Protein AF-A0A075H3X7-F1 (afdb_monomer)

Organism: NCBI:txid1456165

Foldseek 3Di:
DPPVVLLVVLVVVVPPDDDDPVVVVVVVVLSVQLVVLVVLCVLDDPVLLVVLCCVVVVDAQDFDWDQDPVVRDIDGDDDDPSSSSSCCSVPHDSVSSVVSCPVVVSDPDD

pLDDT: mean 84.15, std 11.48, range [45.69, 95.19]

Nearest PDB structures (foldseek):
  8whx-assembly1_h  TM=3.013E-01  e=7.718E+00  Mycolicibacterium smegmatis MC2 155
  8uu5-assembly1_g  TM=2.702E-01  e=8.722E+00  Listeria innocua

Secondary structure (DSSP, 8-state):
--HHHHHHHHHHHH------HHHHHHHHHHHHHHHHHHHHHHTS-HHHHHHHHHHHHSS-PPPPEEEETTTTEEEEPPP-HHHHHHHHHHH--HHHHHHHHHHTTSS---

Solvent-accessible surface area (backbone atoms only — not comparable to full-atom values): 6743 Å² total; per-residue (Å²): 133,63,67,66,62,52,49,53,54,56,52,57,77,68,58,75,84,84,92,50,80,70,53,53,57,54,47,51,54,49,50,52,52,51,50,56,47,49,65,56,54,66,71,49,52,73,71,52,52,54,48,48,30,39,72,76,68,71,42,73,68,77,58,53,74,45,74,40,80,89,80,71,46,75,45,74,42,83,75,50,70,65,49,48,52,56,41,45,70,72,75,52,56,67,68,58,55,51,52,50,30,46,78,69,59,72,39,76,85,127

Sequence (110 aa):
MDFKEFLADFMADEHGKKTSPDDYREMEKREQQVVLTLEMLDKFQFLQLEQLCKEVCGRIPSPPRVYDKVINVEYEHHINRDDYLKFILKEMEFSEIKNFAIKYNILSAI

Mean predicted aligned error: 7.08 Å

Structure (mmCIF, N/CA/C/O backbone):
data_AF-A0A075H3X7-F1
#
_entry.id   AF-A0A075H3X7-F1
#
loop_
_atom_site.group_PDB
_atom_site.id
_atom_site.type_symbol
_atom_site.label_atom_id
_atom_site.label_alt_id
_atom_site.label_comp_id
_atom_site.label_asym_id
_atom_site.label_entity_id
_atom_site.label_seq_id
_atom_site.pdbx_PDB_ins_code
_atom_site.Cartn_x
_atom_site.Cartn_y
_atom_site.Cartn_z
_atom_site.occupancy
_atom_site.B_iso_or_equiv
_atom_site.auth_seq_id
_atom_site.auth_comp_id
_atom_site.auth_asym_id
_atom_site.auth_atom_id
_atom_site.pdbx_PDB_model_num
ATOM 1 N N . MET A 1 1 ? -7.752 -6.979 -9.510 1.00 62.97 1 MET A N 1
ATOM 2 C CA . MET A 1 1 ? -6.612 -7.537 -8.766 1.00 62.97 1 MET A CA 1
ATOM 3 C C . MET A 1 1 ? -7.064 -8.875 -8.216 1.00 62.97 1 MET A C 1
ATOM 5 O O . MET A 1 1 ? -8.136 -8.911 -7.619 1.00 62.97 1 MET A O 1
ATOM 9 N N . ASP A 1 2 ? -6.335 -9.959 -8.480 1.00 78.00 2 ASP A N 1
ATOM 10 C CA . ASP A 1 2 ? -6.593 -11.231 -7.802 1.00 78.00 2 ASP A CA 1
ATOM 11 C C . ASP A 1 2 ? -5.853 -11.209 -6.458 1.00 78.00 2 ASP A C 1
ATOM 13 O O . ASP A 1 2 ? -4.626 -11.283 -6.396 1.00 78.00 2 ASP A O 1
ATOM 17 N N . PHE A 1 3 ? -6.608 -11.026 -5.372 1.00 74.38 3 PHE A N 1
ATOM 18 C CA . PHE A 1 3 ? -6.055 -10.925 -4.020 1.00 74.38 3 PHE A CA 1
ATOM 19 C C . PHE A 1 3 ? -5.289 -12.181 -3.593 1.00 74.38 3 PHE A C 1
ATOM 21 O O . PHE A 1 3 ? -4.343 -12.073 -2.814 1.00 74.38 3 PHE A O 1
ATOM 28 N N . LYS A 1 4 ? -5.676 -13.363 -4.091 1.00 77.69 4 LYS A N 1
ATOM 29 C CA . LYS A 1 4 ? -5.026 -14.623 -3.718 1.00 77.69 4 LYS A CA 1
ATOM 30 C C . LYS A 1 4 ? -3.676 -14.766 -4.398 1.00 77.69 4 LYS A C 1
ATOM 32 O O . LYS A 1 4 ? -2.722 -15.181 -3.746 1.00 77.69 4 LYS A O 1
ATOM 37 N N . GLU A 1 5 ? -3.591 -14.402 -5.676 1.00 81.69 5 GLU A N 1
ATOM 38 C CA . GLU A 1 5 ? -2.321 -14.423 -6.408 1.00 81.69 5 GLU A CA 1
ATOM 39 C C . GLU A 1 5 ? -1.324 -13.424 -5.815 1.00 81.69 5 GLU A C 1
ATOM 41 O O . GLU A 1 5 ? -0.173 -13.784 -5.578 1.00 81.69 5 GLU A O 1
ATOM 46 N N . PHE A 1 6 ? -1.773 -12.210 -5.477 1.00 84.50 6 PHE A N 1
ATOM 47 C CA . PHE A 1 6 ? -0.916 -11.216 -4.828 1.00 84.50 6 PHE A CA 1
ATOM 48 C C . PHE A 1 6 ? -0.412 -11.679 -3.456 1.00 84.50 6 PHE A C 1
ATOM 50 O O . PHE A 1 6 ? 0.771 -11.535 -3.153 1.00 84.50 6 PHE A O 1
ATOM 57 N N . LEU A 1 7 ? -1.300 -12.227 -2.616 1.00 82.75 7 LEU A N 1
ATOM 58 C CA . LEU A 1 7 ? -0.917 -12.709 -1.289 1.00 82.75 7 LEU A CA 1
ATOM 59 C C . LEU A 1 7 ? 0.106 -13.843 -1.397 1.00 82.75 7 LEU A C 1
ATOM 61 O O . LEU A 1 7 ? 1.098 -13.832 -0.675 1.00 82.75 7 LEU A O 1
ATOM 65 N N . ALA A 1 8 ? -0.107 -14.791 -2.312 1.00 82.56 8 ALA A N 1
ATOM 66 C CA . ALA A 1 8 ? 0.821 -15.894 -2.536 1.00 82.56 8 ALA A CA 1
ATOM 67 C C . ALA A 1 8 ? 2.203 -15.398 -2.992 1.00 82.56 8 ALA A C 1
ATOM 69 O O . ALA A 1 8 ? 3.213 -15.850 -2.457 1.00 82.56 8 ALA A O 1
ATOM 70 N N . ASP A 1 9 ? 2.243 -14.449 -3.930 1.00 83.56 9 ASP A N 1
ATOM 71 C CA . ASP A 1 9 ? 3.477 -13.831 -4.426 1.00 83.56 9 ASP A CA 1
ATOM 72 C C . ASP A 1 9 ? 4.229 -13.081 -3.310 1.00 83.56 9 ASP A C 1
ATOM 74 O O . ASP A 1 9 ? 5.413 -13.317 -3.077 1.00 83.56 9 ASP A O 1
ATOM 78 N N . PHE A 1 10 ? 3.523 -12.260 -2.524 1.00 83.19 10 PHE A N 1
ATOM 79 C CA . PHE A 1 10 ? 4.110 -11.537 -1.392 1.00 83.19 10 PHE A CA 1
ATOM 80 C C . PHE A 1 10 ? 4.643 -12.475 -0.297 1.00 83.19 10 PHE A C 1
ATOM 82 O O . PHE A 1 10 ? 5.743 -12.278 0.221 1.00 83.19 10 PHE A O 1
ATOM 89 N N . MET A 1 11 ? 3.875 -13.508 0.060 1.00 82.06 11 MET A N 1
ATOM 90 C CA . MET A 1 11 ? 4.272 -14.472 1.087 1.00 82.06 11 MET A CA 1
ATOM 91 C C . MET A 1 11 ? 5.449 -15.341 0.632 1.00 82.06 11 MET A C 1
ATOM 93 O O . MET A 1 11 ? 6.273 -15.712 1.467 1.00 82.06 11 MET A O 1
ATOM 97 N N . ALA A 1 12 ? 5.559 -15.641 -0.667 1.00 80.25 12 ALA A N 1
ATOM 98 C CA . ALA A 1 12 ? 6.695 -16.364 -1.232 1.00 80.25 12 ALA A CA 1
ATOM 99 C C . ALA A 1 12 ? 8.004 -15.562 -1.121 1.00 80.25 12 ALA A C 1
ATOM 101 O O . ALA A 1 12 ? 9.026 -16.129 -0.732 1.00 80.25 12 ALA A O 1
ATOM 102 N N . ASP A 1 13 ? 7.959 -14.251 -1.382 1.00 72.31 13 ASP A N 1
ATOM 103 C CA . ASP A 1 13 ? 9.108 -13.343 -1.240 1.00 72.31 13 ASP A CA 1
ATOM 104 C C . ASP A 1 13 ? 9.606 -13.232 0.214 1.00 72.31 13 ASP A C 1
ATOM 106 O O . ASP A 1 13 ? 10.804 -13.092 0.466 1.00 72.31 13 ASP A O 1
ATOM 110 N N . GLU A 1 14 ? 8.696 -13.325 1.186 1.00 71.19 14 GLU A N 1
ATOM 111 C CA . GLU A 1 14 ? 9.000 -13.261 2.622 1.00 71.19 14 GLU A CA 1
ATOM 112 C C . GLU A 1 14 ? 9.485 -14.603 3.205 1.00 71.19 14 GLU A C 1
ATOM 114 O O . GLU A 1 14 ? 9.998 -14.660 4.329 1.00 71.19 14 GLU A O 1
ATOM 119 N N . HIS A 1 15 ? 9.348 -15.704 2.457 1.00 62.25 15 HIS A N 1
ATOM 120 C CA . HIS A 1 15 ? 9.591 -17.061 2.943 1.00 62.25 15 HIS A CA 1
ATOM 121 C C . HIS A 1 15 ? 11.077 -17.465 2.922 1.00 62.25 15 HIS A C 1
ATOM 123 O O . HIS A 1 15 ? 11.510 -18.415 2.265 1.00 62.25 15 HIS A O 1
ATOM 129 N N . GLY A 1 16 ? 11.890 -16.793 3.735 1.00 52.94 16 GLY A N 1
ATOM 130 C CA . GLY A 1 16 ? 13.227 -17.264 4.099 1.00 52.94 16 GLY A CA 1
ATOM 131 C C . GLY A 1 16 ? 13.165 -18.472 5.048 1.00 52.94 16 GLY A C 1
ATOM 132 O O . GLY A 1 16 ? 13.157 -18.285 6.258 1.00 52.94 16 GLY A O 1
ATOM 133 N N . LYS A 1 17 ? 13.104 -19.700 4.497 1.00 55.94 17 LYS A N 1
ATOM 134 C CA . LYS A 1 17 ? 13.258 -21.034 5.146 1.00 55.94 17 LYS A CA 1
ATOM 135 C C . LYS A 1 17 ? 13.062 -21.089 6.680 1.00 55.94 17 LYS A C 1
ATOM 137 O O . LYS A 1 17 ? 14.037 -20.947 7.418 1.00 55.94 17 LYS A O 1
ATOM 142 N N . LYS A 1 18 ? 11.867 -21.449 7.168 1.00 53.12 18 LYS A N 1
ATOM 143 C CA . LYS A 1 18 ? 11.640 -21.841 8.579 1.00 53.12 18 LYS A CA 1
ATOM 144 C C . LYS A 1 18 ? 10.638 -22.998 8.695 1.00 53.12 18 LYS A C 1
ATOM 146 O O . LYS A 1 18 ? 9.699 -23.073 7.911 1.00 53.12 18 LYS A O 1
ATOM 151 N N . THR A 1 19 ? 10.925 -23.949 9.593 1.00 55.03 19 THR A N 1
ATOM 152 C CA . THR A 1 19 ? 10.298 -25.289 9.690 1.00 55.03 19 THR A CA 1
ATOM 153 C C . THR A 1 19 ? 10.055 -25.706 11.154 1.00 55.03 19 THR A C 1
ATOM 155 O O . THR A 1 19 ? 10.523 -26.755 11.589 1.00 55.03 19 THR A O 1
ATOM 158 N N . SER A 1 20 ? 9.342 -24.891 11.943 1.00 61.53 20 SER A N 1
ATOM 159 C CA . SER A 1 20 ? 8.899 -25.246 13.307 1.00 61.53 20 SER A CA 1
ATOM 160 C C . SER A 1 20 ? 7.372 -25.113 13.481 1.00 61.53 20 SER A C 1
ATOM 162 O O . SER A 1 20 ? 6.777 -24.222 12.883 1.00 61.53 20 SER A O 1
ATOM 164 N N . PRO A 1 21 ? 6.702 -25.939 14.313 1.00 60.22 21 PRO A N 1
ATOM 165 C CA . PRO A 1 21 ? 5.272 -25.815 14.636 1.00 60.22 21 PRO A CA 1
ATOM 166 C C . PRO A 1 21 ? 4.844 -24.444 15.188 1.00 60.22 21 PRO A C 1
ATOM 168 O O . PRO A 1 21 ? 3.754 -23.974 14.866 1.00 60.22 21 PRO A O 1
ATOM 171 N N . ASP A 1 22 ? 5.692 -23.790 15.987 1.00 65.50 22 ASP A N 1
ATOM 172 C CA . ASP A 1 22 ? 5.447 -22.421 16.467 1.00 65.50 22 ASP A CA 1
ATOM 173 C C . ASP A 1 22 ? 5.543 -21.388 15.331 1.00 65.50 22 ASP A C 1
ATOM 175 O O . ASP A 1 22 ? 4.794 -20.411 15.327 1.00 65.50 22 ASP A O 1
ATOM 179 N N . ASP A 1 23 ? 6.371 -21.650 14.308 1.00 65.25 23 ASP A N 1
ATOM 180 C CA . ASP A 1 23 ? 6.459 -20.793 13.120 1.00 65.25 23 ASP A CA 1
ATOM 181 C C . ASP A 1 23 ? 5.150 -20.815 12.319 1.00 65.25 23 ASP A C 1
ATOM 183 O O . ASP A 1 23 ? 4.787 -19.799 11.737 1.00 65.25 23 ASP A O 1
ATOM 187 N N . TYR A 1 24 ? 4.403 -21.929 12.314 1.00 68.06 24 TYR A N 1
ATOM 188 C CA . TYR A 1 24 ? 3.120 -22.011 11.601 1.00 68.06 24 TYR A CA 1
ATOM 189 C C . TYR A 1 24 ? 2.044 -21.111 12.220 1.00 68.06 24 TYR A C 1
ATOM 191 O O . TYR A 1 24 ? 1.305 -20.459 11.488 1.00 68.06 24 TYR A O 1
ATOM 199 N N . ARG A 1 25 ? 1.959 -21.032 13.557 1.00 74.62 25 ARG A N 1
ATOM 200 C CA . ARG A 1 25 ? 0.980 -20.151 14.226 1.00 74.62 25 ARG A CA 1
ATOM 201 C C . ARG A 1 25 ? 1.324 -18.677 14.051 1.00 74.62 25 ARG A C 1
ATOM 203 O O . ARG A 1 25 ? 0.431 -17.853 13.877 1.00 74.62 25 ARG A O 1
ATOM 210 N N . GLU A 1 26 ? 2.607 -18.339 14.113 1.00 75.88 26 GLU A N 1
ATOM 211 C CA . GLU A 1 26 ? 3.067 -16.968 13.878 1.00 75.88 26 GLU A CA 1
ATOM 212 C C . GLU A 1 26 ? 2.886 -16.560 12.408 1.00 75.88 26 GLU A C 1
ATOM 214 O O . GLU A 1 26 ? 2.477 -15.435 12.125 1.00 75.88 26 GLU A O 1
ATOM 219 N N . MET A 1 27 ? 3.091 -17.490 11.473 1.00 74.69 27 MET A N 1
ATOM 220 C CA . MET A 1 27 ? 2.825 -17.287 10.049 1.00 74.69 27 MET A CA 1
ATOM 221 C C . MET A 1 27 ? 1.337 -17.079 9.759 1.00 74.69 27 MET A C 1
ATOM 223 O O . MET A 1 27 ? 1.001 -16.147 9.038 1.00 74.69 27 MET A O 1
ATOM 227 N N . GLU A 1 28 ? 0.447 -17.866 10.369 1.00 80.38 28 G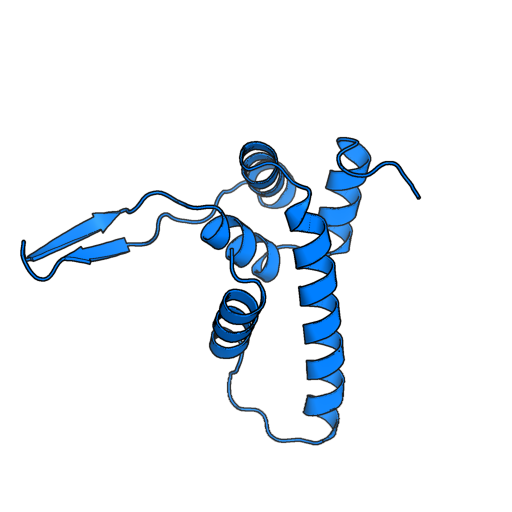LU A N 1
ATOM 228 C CA . GLU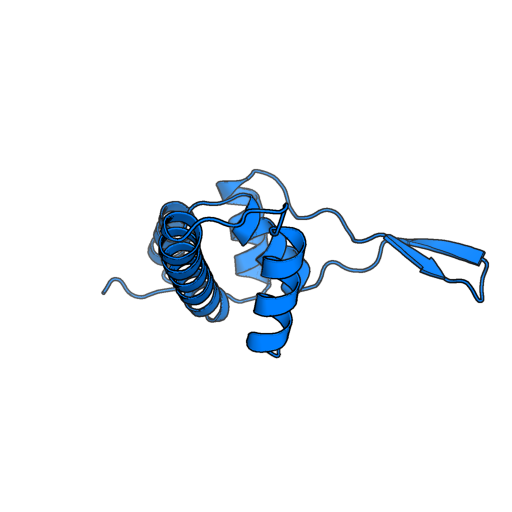 A 1 28 ? -1.005 -17.705 10.220 1.00 80.38 28 GLU A CA 1
ATOM 229 C C . GLU A 1 28 ? -1.483 -16.342 10.748 1.00 80.38 28 GLU A C 1
ATOM 231 O O . GLU A 1 28 ? -2.240 -15.642 10.076 1.00 80.38 28 GLU A O 1
ATOM 236 N N . LYS A 1 29 ? -1.001 -15.906 11.922 1.00 82.94 29 LYS A N 1
ATOM 237 C CA . LYS A 1 29 ? -1.303 -14.560 12.444 1.00 82.94 29 LYS A CA 1
ATOM 238 C C . LYS A 1 29 ? -0.808 -13.461 11.507 1.00 82.94 29 LYS A C 1
ATOM 240 O O . LYS A 1 29 ? -1.512 -12.476 11.289 1.00 82.94 29 LYS A O 1
ATOM 245 N N . ARG A 1 30 ? 0.401 -13.620 10.963 1.00 81.00 30 ARG A N 1
ATOM 246 C CA . ARG A 1 30 ? 0.985 -12.667 10.017 1.00 81.00 30 ARG A CA 1
ATOM 247 C C . ARG A 1 30 ? 0.164 -12.601 8.734 1.00 81.00 30 ARG A C 1
ATOM 249 O O . ARG A 1 30 ? -0.143 -11.508 8.276 1.00 81.00 30 ARG A O 1
ATOM 256 N N . GLU A 1 31 ? -0.236 -13.746 8.194 1.00 85.69 31 GLU A N 1
ATOM 257 C CA . GLU A 1 31 ? -1.090 -13.833 7.010 1.00 85.69 31 GLU A CA 1
ATOM 258 C C . GLU A 1 31 ? -2.438 -13.144 7.253 1.00 85.69 31 GLU A C 1
ATOM 260 O O . GLU A 1 31 ? -2.845 -12.301 6.456 1.00 85.69 31 GLU A O 1
ATOM 265 N N . GLN A 1 32 ? -3.084 -13.392 8.398 1.00 86.94 32 GLN A N 1
ATOM 266 C CA . GLN A 1 32 ? -4.319 -12.698 8.780 1.00 86.94 32 GLN A CA 1
ATOM 267 C C . GLN A 1 32 ? -4.128 -11.178 8.864 1.00 86.94 32 GLN A C 1
ATOM 269 O O . GLN A 1 32 ? -4.971 -10.422 8.382 1.00 86.94 32 GLN A O 1
ATOM 274 N N . GLN A 1 33 ? -3.016 -10.709 9.437 1.00 86.62 33 GLN A N 1
ATOM 275 C CA . GLN A 1 33 ? -2.717 -9.278 9.505 1.00 86.62 33 GLN A CA 1
ATOM 276 C C . GLN A 1 33 ? -2.483 -8.670 8.114 1.00 86.62 33 GLN A C 1
ATOM 278 O O . GLN A 1 33 ? -2.958 -7.565 7.844 1.00 86.62 33 GLN A O 1
ATOM 283 N N . VAL A 1 34 ? -1.796 -9.384 7.217 1.00 88.50 34 VAL A N 1
ATOM 284 C CA . VAL A 1 34 ? -1.594 -8.958 5.823 1.00 88.50 34 VAL A CA 1
ATOM 285 C C . VAL A 1 34 ? -2.930 -8.882 5.088 1.00 88.50 34 VAL A C 1
ATOM 287 O O . VAL A 1 34 ? -3.199 -7.872 4.442 1.00 88.50 34 VAL A O 1
ATOM 290 N N . VAL A 1 35 ? -3.801 -9.884 5.239 1.00 90.00 35 VAL A N 1
ATOM 291 C CA . VAL A 1 35 ? -5.148 -9.886 4.646 1.00 90.00 35 VAL A CA 1
ATOM 292 C C . VAL A 1 35 ? -5.960 -8.685 5.130 1.00 90.00 35 VAL A C 1
ATOM 294 O O . VAL A 1 35 ? -6.459 -7.924 4.307 1.00 90.00 35 VAL A O 1
ATOM 297 N N . LEU A 1 36 ? -6.019 -8.440 6.443 1.00 90.44 36 LEU A N 1
ATOM 298 C CA . LEU A 1 36 ? -6.731 -7.282 7.003 1.00 90.44 36 LEU A CA 1
ATOM 299 C C . LEU A 1 36 ? -6.175 -5.947 6.488 1.00 90.44 36 LEU A C 1
ATOM 301 O O . LEU A 1 36 ? -6.925 -5.002 6.230 1.00 90.44 36 LEU A O 1
ATOM 305 N N . THR A 1 37 ? -4.853 -5.860 6.337 1.00 90.88 37 THR A N 1
ATOM 306 C CA . THR A 1 37 ? -4.192 -4.672 5.786 1.00 90.88 37 THR A CA 1
ATOM 307 C C . THR A 1 37 ? -4.570 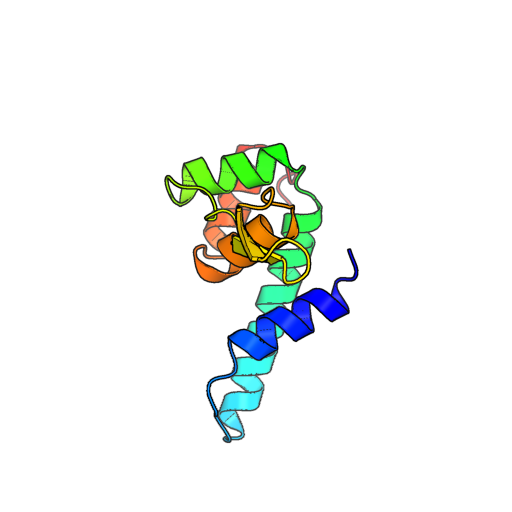-4.472 4.320 1.00 90.88 37 THR A C 1
ATOM 309 O O . THR A 1 37 ? -4.924 -3.365 3.920 1.00 90.88 37 THR A O 1
ATOM 312 N N . LEU A 1 38 ? -4.571 -5.541 3.526 1.00 91.19 38 LEU A N 1
ATOM 313 C CA . LEU A 1 38 ? -4.960 -5.516 2.119 1.00 91.19 38 LEU A CA 1
ATOM 314 C C . LEU A 1 38 ? -6.433 -5.142 1.922 1.00 91.19 38 LEU A C 1
ATOM 316 O O . LEU A 1 38 ? -6.729 -4.290 1.088 1.00 91.19 38 LEU A O 1
ATOM 320 N N . GLU A 1 39 ? -7.347 -5.696 2.719 1.00 90.56 39 GLU A N 1
ATOM 321 C CA . GLU A 1 39 ? -8.773 -5.334 2.697 1.00 90.56 39 GLU A CA 1
ATOM 322 C C . GLU A 1 39 ? -9.006 -3.855 3.038 1.00 90.56 39 GLU A C 1
ATOM 324 O O . GLU A 1 39 ? -9.915 -3.209 2.509 1.00 90.56 39 GLU A O 1
ATOM 329 N N . MET A 1 40 ? -8.185 -3.293 3.930 1.00 90.25 40 MET A N 1
ATOM 330 C CA . MET A 1 40 ? -8.219 -1.866 4.236 1.00 90.25 40 MET A CA 1
ATOM 331 C C . MET A 1 40 ? -7.717 -1.033 3.057 1.00 90.25 40 MET A C 1
ATOM 333 O O . MET A 1 40 ? -8.388 -0.079 2.660 1.00 90.25 40 MET A O 1
ATOM 337 N N . LEU A 1 41 ? -6.562 -1.394 2.496 1.00 92.44 41 LEU A N 1
ATOM 338 C CA . LEU A 1 41 ? -5.950 -0.693 1.368 1.00 92.44 41 LEU A CA 1
ATOM 339 C C . LEU A 1 41 ? -6.789 -0.797 0.090 1.00 92.44 41 LEU A C 1
ATOM 341 O O . LEU A 1 41 ? -6.726 0.105 -0.744 1.00 92.44 41 LEU A O 1
ATOM 345 N N . ASP A 1 42 ? -7.631 -1.823 -0.053 1.00 91.00 42 ASP A N 1
ATOM 346 C CA . ASP A 1 42 ? -8.548 -1.941 -1.190 1.00 91.00 42 ASP A CA 1
ATOM 347 C C . ASP A 1 42 ? -9.495 -0.737 -1.307 1.00 91.00 42 ASP A C 1
ATOM 349 O O . ASP A 1 42 ? -9.808 -0.271 -2.402 1.00 91.00 42 ASP A O 1
ATOM 353 N N . LYS A 1 43 ? -9.863 -0.146 -0.166 1.00 90.69 43 LYS A N 1
ATOM 354 C CA . LYS A 1 43 ? -10.739 1.032 -0.094 1.00 90.69 43 LYS A CA 1
ATOM 355 C C . LYS A 1 43 ? -10.042 2.328 -0.506 1.00 90.69 43 LYS A C 1
ATOM 357 O O . LYS A 1 43 ? -10.711 3.336 -0.724 1.00 90.69 43 LYS A O 1
ATOM 362 N N . PHE A 1 44 ? -8.714 2.323 -0.606 1.00 92.44 44 PHE A N 1
ATOM 363 C CA . PHE A 1 44 ? -7.941 3.494 -0.988 1.00 92.44 44 PHE A CA 1
ATOM 364 C C . PHE A 1 44 ? -7.936 3.643 -2.507 1.00 92.44 44 PHE A C 1
ATOM 366 O O . PHE A 1 44 ? -7.634 2.708 -3.257 1.00 92.44 44 PHE A O 1
ATOM 373 N N . GLN A 1 45 ? -8.176 4.864 -2.971 1.00 92.12 45 GLN A N 1
ATOM 374 C CA . GLN A 1 45 ? -7.910 5.252 -4.350 1.00 92.12 45 GLN A CA 1
ATOM 375 C C . GLN A 1 45 ? -6.402 5.273 -4.621 1.00 92.12 45 GLN A C 1
ATOM 377 O O . GLN A 1 45 ? -5.591 5.440 -3.713 1.00 92.12 45 GLN A O 1
ATOM 382 N N . PHE A 1 46 ? -6.010 5.159 -5.890 1.00 90.88 46 PHE A N 1
ATOM 383 C CA . PHE A 1 46 ? -4.597 5.142 -6.282 1.00 90.88 46 PHE A CA 1
ATOM 384 C C . PHE A 1 46 ? -3.810 6.355 -5.747 1.00 90.88 46 PHE A C 1
ATOM 386 O O . PHE A 1 46 ? -2.771 6.187 -5.117 1.00 90.88 46 PHE A O 1
ATOM 393 N N . LEU A 1 47 ? -4.355 7.567 -5.899 1.00 92.44 47 LEU A N 1
ATOM 394 C CA . LEU A 1 47 ? -3.728 8.792 -5.382 1.00 92.44 47 LEU A CA 1
ATOM 395 C C . LEU A 1 47 ? -3.602 8.800 -3.850 1.00 92.44 47 LEU A C 1
ATOM 397 O O . LEU A 1 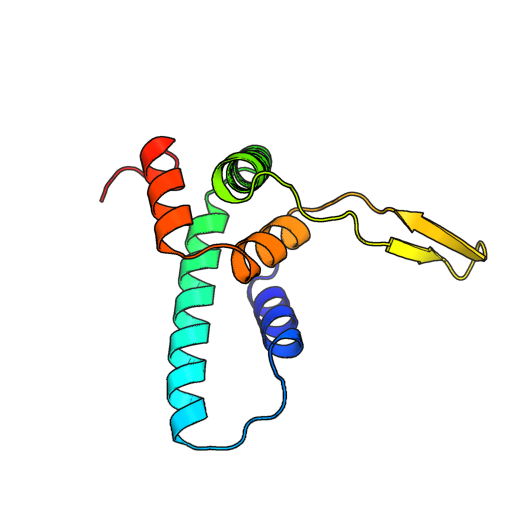47 ? -2.667 9.386 -3.312 1.00 92.44 47 LEU A O 1
ATOM 401 N N . GLN A 1 48 ? -4.514 8.130 -3.140 1.00 94.19 48 GLN A N 1
ATOM 402 C CA . GLN A 1 48 ? -4.457 8.015 -1.681 1.00 94.19 48 GLN A CA 1
ATOM 403 C C . GLN A 1 48 ? -3.356 7.050 -1.234 1.00 94.19 48 GLN A C 1
ATOM 405 O O . GLN A 1 48 ? -2.736 7.292 -0.203 1.00 94.19 48 GLN A O 1
ATOM 410 N N . LEU A 1 49 ? -3.070 5.997 -2.009 1.00 94.50 49 LEU A N 1
ATOM 411 C CA . LEU A 1 49 ? -1.917 5.123 -1.763 1.00 94.50 49 LEU A CA 1
ATOM 412 C C . LEU A 1 49 ? -0.599 5.880 -1.955 1.00 94.50 49 LEU A C 1
ATOM 414 O O . LEU A 1 49 ? 0.303 5.778 -1.129 1.00 94.50 49 LEU A O 1
ATOM 418 N N . GLU A 1 50 ? -0.505 6.693 -3.008 1.00 94.38 50 GLU A N 1
ATOM 419 C CA . GLU A 1 50 ? 0.669 7.537 -3.232 1.00 94.38 50 GLU A CA 1
ATOM 420 C C . GLU A 1 50 ? 0.868 8.547 -2.093 1.00 94.38 50 GLU A C 1
ATOM 422 O O . GLU A 1 50 ? 1.985 8.721 -1.599 1.00 94.38 50 GLU A O 1
ATOM 427 N N . GLN A 1 51 ? -0.215 9.194 -1.657 1.00 94.62 51 GLN A N 1
ATOM 428 C CA . GLN A 1 51 ? -0.180 10.146 -0.552 1.00 94.62 51 GLN A CA 1
ATOM 429 C C . GLN A 1 51 ? 0.210 9.476 0.770 1.00 94.62 51 GLN A C 1
ATOM 431 O O . GLN A 1 51 ? 1.039 10.026 1.493 1.00 94.62 51 GLN A O 1
ATOM 436 N N . LEU A 1 52 ? -0.326 8.286 1.059 1.00 95.19 52 LEU A N 1
ATOM 437 C CA . LEU A 1 52 ? 0.044 7.488 2.228 1.00 95.19 52 LEU A CA 1
ATOM 438 C C . LEU A 1 52 ? 1.556 7.223 2.253 1.00 95.19 52 LEU A C 1
ATOM 440 O O . LEU A 1 52 ? 2.210 7.517 3.251 1.00 95.19 52 LEU A O 1
ATOM 444 N N . CYS A 1 53 ? 2.129 6.756 1.139 1.00 94.56 53 CYS A N 1
ATOM 445 C CA . CYS A 1 53 ? 3.571 6.517 1.034 1.00 94.56 53 CYS A CA 1
ATOM 446 C C . CYS A 1 53 ? 4.398 7.782 1.283 1.00 94.56 53 CYS A C 1
ATOM 448 O O . CYS A 1 53 ? 5.369 7.754 2.040 1.00 94.56 53 CYS A O 1
ATOM 450 N N . LYS A 1 54 ? 3.991 8.916 0.705 1.00 94.00 54 LYS A N 1
ATOM 451 C CA . LYS A 1 54 ? 4.689 10.191 0.911 1.00 94.00 54 LYS A CA 1
ATOM 452 C C . LYS A 1 54 ? 4.584 10.701 2.346 1.00 94.00 54 LYS A C 1
ATOM 454 O O . LYS A 1 54 ? 5.572 11.209 2.860 1.00 94.00 54 LYS A O 1
ATOM 459 N N . GLU A 1 55 ? 3.423 10.594 2.985 1.00 93.94 55 GLU A N 1
ATOM 460 C CA . GLU A 1 55 ? 3.226 11.120 4.341 1.00 93.94 55 GLU A CA 1
ATOM 461 C C . GLU A 1 55 ? 3.857 10.250 5.423 1.00 93.94 55 GLU A C 1
ATOM 463 O O . GLU A 1 55 ? 4.425 10.793 6.366 1.00 93.94 55 GLU A O 1
ATOM 468 N N . VAL A 1 56 ? 3.758 8.926 5.296 1.00 92.81 56 VAL A N 1
ATOM 469 C CA . VAL A 1 56 ? 4.257 7.994 6.317 1.00 92.81 56 VAL A CA 1
ATOM 470 C C . VAL A 1 56 ? 5.739 7.696 6.099 1.00 92.81 56 VAL A C 1
ATOM 472 O O . VAL A 1 56 ? 6.533 7.811 7.026 1.00 92.81 56 VAL A O 1
ATOM 475 N N . CYS A 1 57 ? 6.147 7.389 4.864 1.00 90.06 57 CYS A N 1
ATOM 476 C CA . CYS A 1 57 ? 7.521 6.973 4.567 1.00 90.06 57 CYS A CA 1
ATOM 477 C C . CYS A 1 57 ? 8.399 8.083 3.965 1.00 90.06 57 CYS A C 1
ATOM 479 O O . CYS A 1 57 ? 9.593 7.865 3.759 1.00 90.06 57 CYS A O 1
ATOM 481 N N . GLY A 1 58 ? 7.843 9.247 3.604 1.00 92.56 58 GLY A N 1
ATOM 482 C CA . GLY A 1 58 ? 8.590 10.320 2.927 1.00 92.56 58 GLY A CA 1
ATOM 483 C C . GLY A 1 58 ? 9.010 9.997 1.486 1.00 92.56 58 GLY A C 1
ATOM 484 O O . GLY A 1 58 ? 9.712 10.789 0.856 1.00 92.56 58 GLY A O 1
ATOM 485 N N . ARG A 1 59 ? 8.609 8.835 0.951 1.00 92.44 59 ARG A N 1
ATOM 486 C CA . ARG A 1 59 ? 9.025 8.312 -0.359 1.00 92.44 59 ARG A CA 1
ATOM 487 C C . ARG A 1 59 ? 7.942 7.429 -0.976 1.00 92.44 59 ARG A C 1
ATOM 489 O O . ARG A 1 59 ? 7.052 6.958 -0.281 1.00 92.44 59 ARG A O 1
ATOM 496 N N . ILE A 1 60 ? 8.042 7.189 -2.280 1.00 92.00 60 ILE A N 1
ATOM 497 C CA . ILE A 1 60 ? 7.201 6.235 -3.020 1.00 92.00 60 ILE A CA 1
ATOM 498 C C . ILE A 1 60 ? 8.016 4.974 -3.366 1.00 92.00 60 ILE A C 1
ATOM 500 O O . ILE A 1 60 ? 9.251 5.040 -3.326 1.00 92.00 60 ILE A O 1
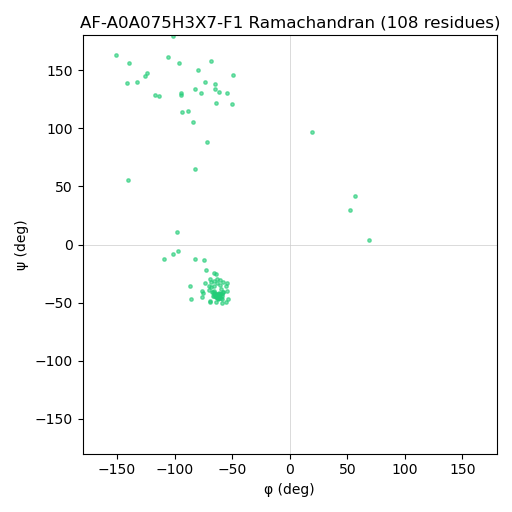ATOM 504 N N . PRO A 1 61 ? 7.372 3.837 -3.700 1.00 91.88 61 PRO A N 1
ATOM 505 C CA . PRO A 1 61 ? 8.061 2.687 -4.285 1.00 91.88 61 PRO A CA 1
ATOM 506 C C . PRO A 1 61 ? 8.954 3.095 -5.456 1.00 91.88 61 PRO A C 1
ATOM 508 O O . PRO A 1 61 ? 8.646 4.016 -6.211 1.00 91.88 61 PRO A O 1
ATOM 511 N N . SER A 1 62 ? 10.078 2.399 -5.605 1.00 88.69 62 SER A N 1
ATOM 512 C CA . SER A 1 62 ? 10.932 2.580 -6.777 1.00 88.69 62 SER A CA 1
ATOM 513 C C . SER A 1 62 ? 10.273 1.938 -8.002 1.00 88.69 62 SER A C 1
ATOM 515 O O . SER A 1 62 ? 9.728 0.841 -7.861 1.00 88.69 62 SER A O 1
ATOM 517 N N . PRO A 1 63 ? 10.332 2.573 -9.188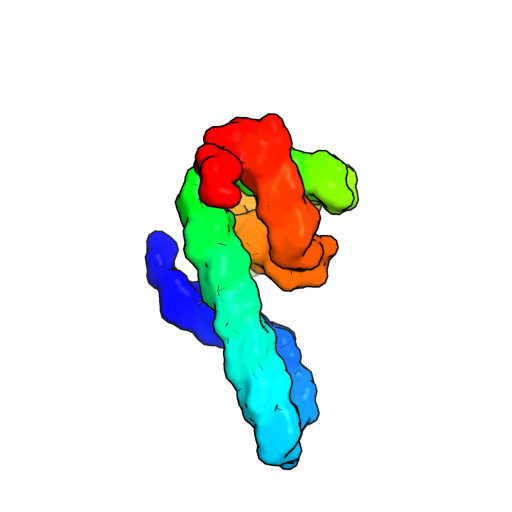 1.00 87.50 63 PRO A N 1
ATOM 518 C CA . PRO A 1 63 ? 9.841 1.970 -10.420 1.00 87.50 63 PRO A CA 1
ATOM 519 C C . PRO A 1 63 ? 10.488 0.600 -10.661 1.00 87.50 63 PRO A C 1
ATOM 521 O O . PRO A 1 63 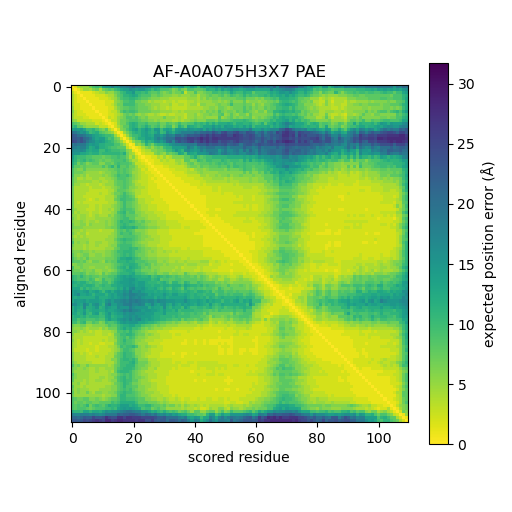? 11.719 0.494 -10.585 1.00 87.50 63 PRO A O 1
ATOM 524 N N . PRO A 1 64 ? 9.705 -0.453 -10.952 1.00 85.00 64 PRO A N 1
ATOM 525 C CA . PRO A 1 64 ? 10.275 -1.741 -11.307 1.00 85.00 64 PRO A CA 1
ATOM 526 C C . PRO A 1 64 ? 11.041 -1.617 -12.627 1.00 85.00 64 PRO A C 1
ATOM 528 O O . PRO A 1 64 ? 10.590 -0.968 -13.573 1.00 85.00 64 PRO A O 1
ATOM 531 N N . ARG A 1 65 ? 12.214 -2.248 -12.697 1.00 85.50 65 ARG A N 1
ATOM 532 C CA . ARG A 1 65 ? 13.008 -2.314 -13.926 1.00 85.50 65 ARG A CA 1
ATOM 533 C C . ARG A 1 65 ? 12.703 -3.602 -14.666 1.00 85.50 65 ARG A C 1
ATOM 535 O O . ARG A 1 65 ? 12.748 -4.683 -14.081 1.00 85.50 65 ARG A O 1
ATOM 542 N N . VAL A 1 66 ? 12.392 -3.478 -15.950 1.00 82.50 66 VAL A N 1
ATOM 543 C CA . VAL A 1 66 ? 12.100 -4.611 -16.824 1.00 82.50 66 VAL A CA 1
ATOM 544 C C . VAL A 1 66 ? 13.155 -4.656 -17.913 1.00 82.50 66 VAL A C 1
ATOM 546 O O . VAL A 1 66 ? 13.421 -3.664 -18.588 1.00 82.50 66 VAL A O 1
ATOM 549 N N . TYR A 1 67 ? 13.757 -5.828 -18.077 1.00 87.00 67 TYR A N 1
ATOM 550 C CA . TYR A 1 67 ? 14.655 -6.101 -19.185 1.00 87.00 67 TYR A CA 1
ATOM 551 C C . TYR A 1 67 ? 13.877 -6.747 -20.329 1.00 87.00 67 TYR A C 1
ATOM 553 O O . TYR A 1 67 ? 13.393 -7.878 -20.212 1.00 87.00 67 TYR A O 1
ATOM 561 N N . ASP A 1 68 ? 13.770 -6.028 -21.441 1.00 83.38 68 ASP A N 1
ATOM 562 C CA . ASP A 1 68 ? 13.151 -6.535 -22.655 1.00 83.38 68 ASP A CA 1
ATOM 563 C C . ASP A 1 68 ? 14.200 -7.249 -23.514 1.00 83.38 68 ASP A C 1
ATOM 565 O O . ASP A 1 68 ? 15.155 -6.656 -24.024 1.00 83.38 68 ASP A O 1
ATOM 569 N N . LYS A 1 69 ? 14.004 -8.561 -23.673 1.00 88.00 69 LYS A N 1
ATOM 570 C CA . LYS A 1 69 ? 14.899 -9.451 -24.425 1.00 88.00 69 LYS A CA 1
ATOM 571 C C . LYS A 1 69 ? 14.821 -9.251 -25.940 1.00 88.00 69 LYS A C 1
ATOM 573 O O . LYS A 1 69 ? 15.750 -9.648 -26.635 1.00 88.00 69 LYS A O 1
ATOM 578 N N . VAL A 1 70 ? 13.725 -8.692 -26.455 1.00 87.56 70 VAL A N 1
ATOM 579 C CA . VAL A 1 70 ? 13.509 -8.464 -27.891 1.00 87.56 70 VAL A CA 1
ATOM 580 C C . VAL A 1 70 ? 14.328 -7.266 -28.354 1.00 87.56 70 VAL A C 1
ATOM 582 O O . VAL A 1 70 ? 14.997 -7.342 -29.382 1.00 87.56 70 VAL A O 1
ATOM 585 N N . ILE A 1 71 ? 14.308 -6.181 -27.579 1.00 86.62 71 ILE A N 1
ATOM 586 C CA . ILE A 1 71 ? 15.064 -4.957 -27.888 1.00 86.62 71 ILE A CA 1
ATOM 587 C C . ILE A 1 71 ? 16.412 -4.870 -27.159 1.00 86.62 71 ILE A C 1
ATOM 589 O O . ILE A 1 71 ? 17.196 -3.975 -27.459 1.00 86.62 71 ILE A O 1
ATOM 593 N N . ASN A 1 72 ? 16.711 -5.811 -26.255 1.00 88.69 72 ASN A N 1
ATOM 594 C CA . ASN A 1 72 ? 17.946 -5.883 -25.464 1.00 88.69 72 ASN A CA 1
ATOM 595 C C . ASN A 1 72 ? 18.210 -4.606 -24.638 1.00 88.69 72 ASN A C 1
ATOM 597 O O . ASN A 1 72 ? 19.337 -4.114 -24.574 1.00 88.69 72 ASN A O 1
ATOM 601 N N . VAL A 1 73 ? 17.160 -4.056 -24.025 1.00 86.62 73 VAL A N 1
ATOM 602 C CA . VAL A 1 73 ? 17.213 -2.815 -23.236 1.00 86.62 73 VAL A CA 1
ATOM 603 C C . VAL A 1 73 ? 16.497 -3.014 -21.904 1.00 86.62 73 VAL A C 1
ATOM 605 O O . VAL A 1 73 ? 15.445 -3.648 -21.837 1.00 86.62 73 VAL A O 1
ATOM 608 N N . GLU A 1 74 ? 17.074 -2.453 -20.843 1.00 87.12 74 GLU A N 1
ATOM 609 C CA . GLU A 1 74 ? 16.433 -2.316 -19.535 1.00 87.12 74 GLU A CA 1
ATOM 610 C C . GLU A 1 74 ? 15.771 -0.939 -19.436 1.00 87.12 74 GLU A C 1
ATOM 612 O O . GLU A 1 74 ? 16.399 0.078 -19.740 1.00 87.12 74 GLU A O 1
ATOM 617 N N . TYR A 1 75 ? 14.508 -0.900 -19.019 1.00 85.25 75 TYR A N 1
ATOM 618 C CA . TYR A 1 75 ? 13.783 0.349 -18.808 1.00 85.25 75 TYR A CA 1
ATOM 619 C C . TYR A 1 75 ? 12.916 0.296 -17.551 1.00 85.25 75 TYR A C 1
ATOM 621 O O . TYR A 1 75 ? 12.526 -0.768 -17.066 1.00 85.25 75 TYR A O 1
ATOM 629 N N . GLU A 1 76 ? 12.632 1.478 -17.010 1.00 87.88 76 GLU A N 1
ATOM 630 C CA . GLU A 1 76 ? 11.736 1.643 -15.869 1.00 87.88 76 GLU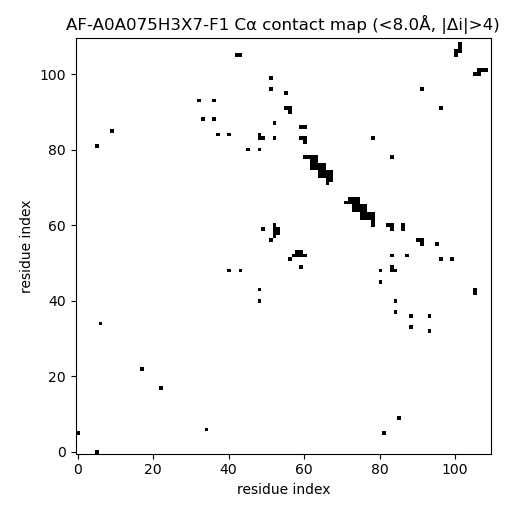 A CA 1
ATOM 631 C C . GLU A 1 76 ? 10.286 1.515 -16.329 1.00 87.88 76 GLU A C 1
ATOM 633 O O . GLU A 1 76 ? 9.866 2.143 -17.306 1.00 87.88 76 GLU A O 1
ATOM 638 N N . HIS A 1 77 ? 9.516 0.688 -15.628 1.00 82.62 77 HIS A N 1
ATOM 639 C CA . HIS A 1 77 ? 8.092 0.546 -15.866 1.00 82.62 77 HIS A CA 1
ATOM 640 C C . HIS A 1 77 ? 7.288 1.423 -14.900 1.00 82.62 77 HIS A C 1
ATOM 642 O O . HIS A 1 77 ? 7.764 1.818 -13.835 1.00 82.62 77 HIS A O 1
ATOM 648 N N . HIS A 1 78 ? 6.061 1.767 -15.291 1.00 85.62 78 HIS A N 1
ATOM 649 C CA . HIS A 1 78 ? 5.190 2.585 -14.460 1.00 85.62 78 HIS A CA 1
ATOM 650 C C . HIS A 1 78 ? 4.837 1.835 -13.180 1.00 85.62 78 HIS A C 1
ATOM 652 O O . HIS A 1 78 ? 4.434 0.675 -13.233 1.00 85.62 78 HIS A O 1
ATOM 658 N N . ILE A 1 79 ? 4.943 2.538 -12.054 1.00 88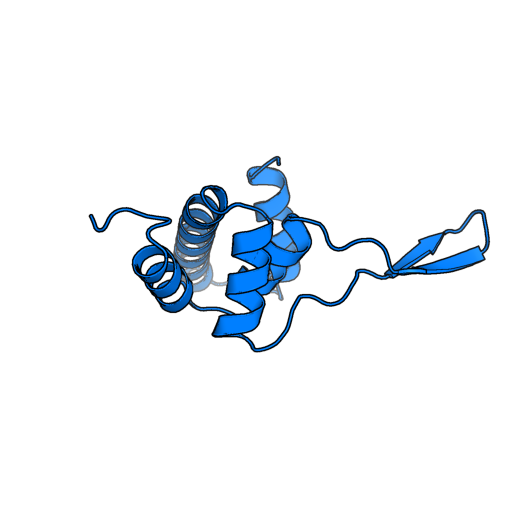.69 79 ILE A N 1
ATOM 659 C CA . ILE A 1 79 ? 4.512 2.039 -10.751 1.00 88.69 79 ILE A CA 1
ATOM 660 C C . ILE A 1 79 ? 2.998 1.833 -10.801 1.00 88.69 79 ILE A C 1
ATOM 662 O O . ILE A 1 79 ? 2.238 2.768 -11.071 1.00 88.69 79 ILE A O 1
ATOM 666 N N . ASN A 1 80 ? 2.566 0.608 -10.542 1.00 90.62 80 ASN A N 1
ATOM 667 C CA . ASN A 1 80 ? 1.163 0.238 -10.494 1.00 90.62 80 ASN A CA 1
ATOM 668 C C . ASN A 1 80 ? 0.670 0.138 -9.040 1.00 90.62 80 ASN A C 1
ATOM 670 O O . ASN A 1 80 ? 1.404 0.375 -8.082 1.00 90.62 80 ASN A O 1
ATOM 674 N N . ARG A 1 81 ? -0.615 -0.187 -8.859 1.00 92.12 81 ARG A N 1
ATOM 675 C CA . ARG A 1 81 ? -1.211 -0.325 -7.522 1.00 92.12 81 ARG A CA 1
ATOM 676 C C . ARG A 1 81 ? -0.488 -1.381 -6.683 1.00 92.12 81 ARG A C 1
ATOM 678 O O . ARG A 1 81 ? -0.258 -1.143 -5.503 1.00 92.12 81 ARG A O 1
ATOM 685 N N . ASP A 1 82 ? -0.124 -2.503 -7.286 1.00 90.94 82 ASP A N 1
ATOM 686 C CA . ASP A 1 82 ? 0.490 -3.634 -6.594 1.00 90.94 82 ASP A CA 1
ATOM 687 C C . ASP A 1 82 ? 1.876 -3.260 -6.052 1.00 90.94 82 ASP A C 1
ATOM 689 O O . ASP A 1 82 ? 2.215 -3.648 -4.935 1.00 90.94 82 ASP A O 1
ATOM 693 N N . ASP A 1 83 ? 2.633 -2.424 -6.769 1.00 91.50 83 ASP A N 1
ATOM 694 C CA . ASP A 1 83 ? 3.907 -1.873 -6.296 1.00 91.50 83 ASP A CA 1
ATOM 695 C C . ASP A 1 83 ? 3.722 -1.028 -5.023 1.00 91.50 83 ASP A C 1
ATOM 697 O O . ASP A 1 83 ? 4.486 -1.163 -4.063 1.00 91.50 83 ASP A O 1
ATOM 701 N N . TYR A 1 84 ? 2.674 -0.193 -4.972 1.00 93.50 84 TYR A N 1
ATOM 702 C CA . TYR A 1 84 ? 2.326 0.556 -3.760 1.00 93.50 84 TYR A CA 1
ATOM 703 C C . TYR A 1 84 ? 1.920 -0.375 -2.619 1.00 93.50 84 TYR A C 1
ATOM 705 O O . TYR A 1 84 ? 2.388 -0.189 -1.499 1.00 93.50 84 TYR A O 1
ATOM 713 N N . LEU A 1 85 ? 1.091 -1.388 -2.883 1.00 93.62 85 LEU A N 1
ATOM 714 C CA . LEU A 1 85 ? 0.646 -2.331 -1.855 1.00 93.62 85 LEU A CA 1
ATOM 715 C C . LEU A 1 85 ? 1.821 -3.126 -1.273 1.00 93.62 85 LEU A C 1
ATOM 717 O O . LEU A 1 85 ? 1.942 -3.218 -0.053 1.00 93.62 85 LEU A O 1
ATOM 721 N N . LYS A 1 86 ? 2.725 -3.639 -2.118 1.00 91.81 86 LYS A N 1
ATOM 722 C CA . LYS A 1 86 ? 3.940 -4.341 -1.670 1.00 91.81 86 LYS A CA 1
ATOM 723 C C . LYS A 1 86 ? 4.835 -3.442 -0.828 1.00 91.81 86 LYS A C 1
ATOM 725 O O . LYS A 1 86 ? 5.367 -3.890 0.182 1.00 91.81 86 LYS A O 1
ATOM 730 N N . PHE A 1 87 ? 5.003 -2.187 -1.240 1.00 93.38 87 PHE A N 1
ATOM 731 C CA . PHE A 1 87 ? 5.794 -1.216 -0.494 1.00 93.38 87 PHE A CA 1
ATOM 732 C C . PHE A 1 87 ? 5.179 -0.923 0.877 1.00 93.38 87 PHE A C 1
ATOM 734 O O . PHE A 1 87 ? 5.867 -1.032 1.886 1.00 93.38 87 PHE A O 1
ATOM 741 N N . ILE A 1 88 ? 3.877 -0.635 0.925 1.00 94.31 88 ILE A N 1
ATOM 742 C CA . ILE A 1 88 ? 3.147 -0.363 2.169 1.00 94.31 88 ILE A CA 1
ATOM 743 C C . ILE A 1 88 ? 3.237 -1.557 3.126 1.00 94.31 88 ILE A C 1
ATOM 745 O O . ILE A 1 88 ? 3.566 -1.373 4.291 1.00 94.31 88 ILE A O 1
ATOM 749 N N . LEU A 1 89 ? 3.011 -2.782 2.640 1.00 92.25 89 LEU A N 1
ATOM 750 C CA . LEU A 1 89 ? 3.085 -3.993 3.466 1.00 92.25 89 LEU A CA 1
ATOM 751 C C . LEU A 1 89 ? 4.487 -4.279 4.026 1.00 92.25 89 LEU A C 1
ATOM 753 O O . LEU A 1 89 ? 4.600 -4.963 5.042 1.00 92.25 89 LEU A O 1
ATOM 757 N N . LYS A 1 90 ? 5.549 -3.802 3.364 1.00 90.81 90 LYS A N 1
ATOM 758 C CA . LYS A 1 90 ? 6.937 -3.964 3.827 1.00 90.81 90 LYS A CA 1
ATOM 759 C C . LYS A 1 90 ? 7.375 -2.865 4.786 1.00 90.81 90 LYS A C 1
ATOM 761 O O . LYS A 1 90 ? 8.164 -3.130 5.685 1.00 90.81 90 LYS A O 1
ATOM 766 N N . GLU A 1 91 ? 6.904 -1.644 4.567 1.00 92.12 91 GLU A N 1
ATOM 767 C CA . GLU A 1 91 ? 7.482 -0.444 5.179 1.00 92.12 91 GLU A CA 1
ATOM 768 C C . GLU A 1 91 ? 6.595 0.190 6.253 1.00 92.12 91 GLU A C 1
ATOM 770 O O . GLU A 1 91 ? 7.076 1.060 6.973 1.00 92.12 91 GLU A O 1
ATOM 775 N N . MET A 1 92 ? 5.324 -0.208 6.358 1.00 92.88 92 MET A N 1
ATOM 776 C CA . MET A 1 92 ? 4.363 0.416 7.271 1.00 92.88 92 MET A CA 1
ATOM 777 C C . MET A 1 92 ? 3.707 -0.596 8.199 1.00 92.88 92 MET A C 1
ATOM 779 O O . MET A 1 92 ? 3.355 -1.712 7.809 1.00 92.88 92 MET A O 1
ATOM 783 N N . GLU A 1 93 ? 3.441 -0.159 9.425 1.00 91.06 93 GLU A N 1
ATOM 784 C CA . GLU A 1 93 ? 2.577 -0.889 10.337 1.00 91.06 93 GLU A CA 1
ATOM 785 C C . GLU A 1 93 ? 1.094 -0.652 10.017 1.00 91.06 93 GLU A C 1
ATOM 787 O O . GLU A 1 93 ? 0.661 0.428 9.607 1.00 91.06 93 GLU A O 1
ATOM 792 N N . PHE A 1 94 ? 0.258 -1.654 10.308 1.00 90.56 94 PHE A N 1
ATOM 793 C CA . PHE A 1 94 ? -1.200 -1.545 10.168 1.00 90.56 94 PHE A CA 1
ATOM 794 C C . PHE A 1 94 ? -1.792 -0.343 10.931 1.00 90.56 94 PHE A C 1
ATOM 796 O O . PHE A 1 94 ? -2.768 0.269 10.493 1.00 90.56 94 PHE A O 1
ATOM 803 N N . SER A 1 95 ? -1.201 0.010 12.075 1.00 91.12 95 SER A N 1
ATOM 804 C CA . SER A 1 95 ? -1.590 1.156 12.902 1.00 91.12 95 SER A CA 1
ATOM 805 C C . SER A 1 95 ? -1.431 2.489 12.156 1.00 91.12 95 SER A C 1
ATOM 807 O O . SER A 1 95 ? -2.329 3.331 12.212 1.00 91.12 95 SER A O 1
ATOM 809 N N . GLU A 1 96 ? -0.339 2.667 11.414 1.00 93.44 96 GLU A N 1
ATOM 810 C CA . GLU A 1 96 ? -0.037 3.869 10.631 1.00 93.44 96 GLU A CA 1
ATOM 811 C C . GLU A 1 96 ? -1.023 4.031 9.474 1.00 93.44 96 GLU A C 1
ATOM 813 O O . GLU A 1 96 ? -1.605 5.104 9.288 1.00 93.44 96 GLU A O 1
ATOM 818 N N . ILE A 1 97 ? -1.298 2.932 8.767 1.00 92.75 97 ILE A N 1
ATOM 819 C CA . ILE A 1 97 ? -2.273 2.883 7.670 1.00 92.75 97 ILE A CA 1
ATOM 820 C C . ILE A 1 97 ? -3.671 3.234 8.194 1.00 92.75 97 ILE A C 1
ATOM 822 O O . ILE A 1 97 ? -4.373 4.066 7.614 1.00 92.75 97 ILE A O 1
ATOM 826 N N . LYS A 1 98 ? -4.066 2.654 9.334 1.00 92.38 98 LYS A N 1
ATOM 827 C CA . LYS A 1 98 ? -5.350 2.941 9.984 1.00 92.38 98 LYS A CA 1
ATOM 828 C C . LYS A 1 98 ? -5.459 4.407 10.410 1.00 92.38 98 LYS A C 1
ATOM 830 O O . LYS A 1 98 ? -6.492 5.033 10.173 1.00 92.38 98 LYS A O 1
ATOM 835 N N . ASN A 1 99 ? -4.412 4.964 11.017 1.00 92.81 99 ASN A N 1
ATOM 836 C CA . ASN A 1 99 ? -4.389 6.364 11.445 1.00 92.81 99 ASN A CA 1
ATOM 837 C C . ASN A 1 99 ? -4.541 7.313 10.253 1.00 92.81 99 ASN A C 1
ATOM 839 O O . ASN A 1 99 ? -5.310 8.274 10.324 1.00 92.81 99 ASN A O 1
ATOM 843 N N . PHE A 1 100 ? -3.869 7.017 9.139 1.00 93.12 100 PHE A N 1
ATOM 844 C CA . PHE A 1 100 ? -4.036 7.761 7.895 1.00 93.12 100 PHE A CA 1
ATOM 845 C C . PHE A 1 100 ? -5.468 7.648 7.354 1.00 93.12 100 PHE A C 1
ATOM 847 O O . PHE A 1 100 ? -6.083 8.662 7.020 1.00 93.12 100 PHE A O 1
ATOM 854 N N . ALA A 1 101 ? -6.033 6.436 7.321 1.00 91.56 101 ALA A N 1
ATOM 855 C CA . ALA A 1 101 ? -7.391 6.202 6.833 1.00 91.56 101 ALA A CA 1
ATOM 856 C C . ALA A 1 101 ? -8.442 7.014 7.608 1.00 91.56 101 ALA A C 1
ATOM 858 O O . ALA A 1 101 ? -9.358 7.569 7.000 1.00 91.56 101 ALA A O 1
ATOM 859 N N . ILE A 1 102 ? -8.291 7.109 8.935 1.00 91.19 102 ILE A N 1
ATOM 860 C CA . ILE A 1 102 ? -9.157 7.915 9.806 1.00 91.19 102 ILE A CA 1
ATOM 861 C C . ILE A 1 102 ? -8.930 9.409 9.552 1.00 91.19 102 ILE A C 1
ATOM 863 O O . ILE A 1 102 ? -9.891 10.145 9.338 1.00 91.19 102 ILE A O 1
ATOM 867 N N . LYS A 1 103 ? -7.667 9.863 9.530 1.00 91.38 103 LYS A N 1
ATOM 868 C CA . LYS A 1 103 ? -7.300 11.275 9.311 1.00 91.38 103 LYS A CA 1
ATOM 869 C C . LYS A 1 103 ? -7.910 11.837 8.024 1.00 91.38 103 LYS A C 1
ATOM 871 O O . LYS A 1 103 ? -8.367 12.977 8.013 1.00 91.38 103 LYS A O 1
ATOM 876 N N . TYR A 1 104 ? -7.925 11.040 6.959 1.00 87.62 104 TYR A N 1
ATOM 877 C CA . TYR A 1 104 ? -8.426 11.444 5.644 1.00 87.62 104 TYR A CA 1
ATOM 878 C C . TYR A 1 104 ? -9.869 11.010 5.361 1.00 87.62 104 TYR A C 1
ATOM 880 O O . TYR A 1 104 ? -10.329 11.152 4.230 1.00 87.62 104 TYR A O 1
ATOM 888 N N . ASN A 1 105 ? -10.597 10.516 6.372 1.00 86.19 105 ASN A N 1
ATOM 889 C CA . ASN A 1 105 ? -11.976 10.028 6.250 1.00 86.19 105 ASN A CA 1
ATOM 890 C C . ASN A 1 105 ? -12.166 8.990 5.125 1.00 86.19 105 ASN A C 1
ATOM 892 O O . ASN A 1 105 ? -13.241 8.889 4.537 1.00 86.19 105 ASN A O 1
ATOM 896 N N . ILE A 1 106 ? -11.120 8.218 4.822 1.00 83.06 106 ILE A N 1
ATOM 897 C CA . ILE A 1 106 ? -11.173 7.090 3.879 1.00 83.06 106 ILE A CA 1
ATOM 898 C C . ILE A 1 106 ? -11.993 5.959 4.504 1.00 83.06 106 ILE A C 1
ATOM 900 O O . ILE A 1 106 ? -12.766 5.276 3.837 1.00 83.06 106 ILE A O 1
ATOM 904 N N . LEU A 1 107 ? -11.855 5.807 5.821 1.00 76.75 107 LEU A N 1
ATOM 905 C CA . LEU A 1 107 ? -12.739 5.018 6.658 1.00 76.75 107 LEU A CA 1
ATOM 906 C C . LEU A 1 107 ? -13.480 5.968 7.593 1.00 76.75 107 LEU A C 1
ATOM 908 O O . LEU A 1 107 ? -12.852 6.756 8.300 1.00 76.75 107 LEU A O 1
ATOM 912 N N . SER A 1 108 ? -14.810 5.884 7.632 1.00 54.22 108 SER A N 1
ATOM 913 C CA . SER A 1 108 ? -15.557 6.462 8.749 1.00 54.22 108 SER A CA 1
ATOM 914 C C . SER A 1 108 ? -15.107 5.752 10.025 1.00 54.22 108 SER A C 1
ATOM 916 O O . SER A 1 108 ? -15.010 4.523 10.031 1.00 54.22 108 SER A O 1
ATOM 918 N N . ALA A 1 109 ? -14.780 6.516 11.069 1.00 51.19 109 ALA A N 1
ATOM 919 C CA . ALA A 1 109 ? -14.455 5.955 12.375 1.00 51.19 109 ALA A CA 1
ATOM 920 C C . ALA A 1 109 ? -15.561 4.963 12.777 1.00 51.19 109 ALA A C 1
ATOM 922 O O . ALA A 1 109 ? -16.736 5.332 12.791 1.00 51.19 109 ALA A O 1
ATOM 923 N N . ILE A 1 110 ? -15.175 3.704 13.001 1.00 45.69 110 ILE A N 1
ATOM 924 C CA . ILE A 1 110 ? -16.054 2.662 13.546 1.00 45.69 110 ILE A CA 1
ATOM 925 C C . ILE A 1 110 ? -16.156 2.882 15.050 1.00 45.69 110 ILE A C 1
ATOM 927 O O . ILE A 1 110 ? -15.078 3.064 15.666 1.00 45.69 110 ILE A O 1
#

Radius of gyration: 16.13 Å; Cα contacts (8 Å, |Δi|>4): 73; chains: 1; bounding box: 34×37×44 Å